Protein AF-A0A6V7IWK7-F1 (afdb_monomer_lite)

Radius of gyration: 13.28 Å; chains: 1; bounding box: 33×36×31 Å

pLDDT: mean 85.66, std 12.23, range [46.66, 95.75]

Organism: NCBI:txid1563983

Sequence (88 aa):
VRHLWFDGQLREIMAGDSWRKYQDNTGFMNLARVASLCNRAEWAPIDGPIPPLNKRKILGDASESALLKCMEILVKGGAQSFRRQYRK

Foldseek 3Di:
DQWDDWPNDIDGQPDDDPLDDPAPPPRVVVVLLCLLPVAPKDWDDDDDDDDPLVPTDIDHDPVSVVSQSSQQSNPDVGSVVNCVVDPD

Structure (mmCIF, N/CA/C/O backbone):
data_AF-A0A6V7IWK7-F1
#
_entry.id   AF-A0A6V7IWK7-F1
#
loop_
_atom_site.group_PDB
_atom_site.id
_atom_site.type_symbol
_atom_site.label_atom_id
_atom_site.label_alt_id
_atom_site.label_comp_id
_atom_site.label_asym_id
_atom_site.label_entity_id
_atom_site.label_seq_id
_atom_site.pdbx_PDB_ins_code
_atom_site.Cartn_x
_atom_site.Cartn_y
_atom_site.Cartn_z
_atom_site.occupancy
_atom_site.B_iso_or_equiv
_atom_site.auth_seq_id
_atom_site.auth_comp_id
_atom_site.auth_asym_id
_atom_site.auth_atom_id
_atom_site.pdbx_PDB_model_num
ATOM 1 N N . VAL A 1 1 ? -3.637 5.773 -5.710 1.00 84.56 1 VAL A N 1
ATOM 2 C CA . VAL A 1 1 ? -4.608 5.906 -4.598 1.00 84.56 1 VAL A CA 1
ATOM 3 C C . VAL A 1 1 ? -4.523 7.328 -4.077 1.00 84.56 1 VAL A C 1
ATOM 5 O O . VAL A 1 1 ? -3.413 7.764 -3.803 1.00 84.56 1 VAL A O 1
ATOM 8 N N . ARG A 1 2 ? -5.640 8.064 -4.012 1.00 85.56 2 ARG A N 1
ATOM 9 C CA . ARG A 1 2 ? -5.644 9.468 -3.554 1.00 85.56 2 ARG A CA 1
ATOM 10 C C . ARG A 1 2 ? -5.925 9.594 -2.056 1.00 85.56 2 ARG A C 1
ATOM 12 O O . ARG A 1 2 ? -5.221 10.338 -1.381 1.00 85.56 2 ARG A O 1
ATOM 19 N N . HIS A 1 3 ? -6.890 8.825 -1.555 1.00 88.25 3 HIS A N 1
ATOM 20 C CA . HIS A 1 3 ? -7.341 8.861 -0.165 1.00 88.25 3 HIS A CA 1
ATOM 21 C C . HIS A 1 3 ? -7.385 7.454 0.446 1.00 88.25 3 HIS A C 1
ATOM 23 O O . HIS A 1 3 ? -7.583 6.476 -0.277 1.00 88.25 3 HIS A O 1
ATOM 29 N N . LEU A 1 4 ? -7.231 7.368 1.768 1.00 89.31 4 LEU A N 1
ATOM 30 C CA . LEU A 1 4 ? -7.485 6.186 2.594 1.00 89.31 4 LEU A CA 1
ATOM 31 C C . LEU A 1 4 ? -8.511 6.540 3.662 1.00 89.31 4 LEU A C 1
ATOM 33 O O . LEU A 1 4 ? -8.516 7.659 4.167 1.00 89.31 4 LEU A O 1
ATOM 37 N N . TRP A 1 5 ? -9.319 5.567 4.055 1.00 90.38 5 TRP A N 1
ATOM 38 C CA . TRP A 1 5 ? -10.175 5.670 5.228 1.00 90.38 5 TRP A CA 1
ATOM 39 C C . TRP A 1 5 ? -9.753 4.602 6.229 1.00 90.38 5 TRP A C 1
ATOM 41 O O . TRP A 1 5 ? -9.791 3.414 5.914 1.00 90.38 5 TRP A O 1
ATOM 51 N N . PHE A 1 6 ? -9.364 5.013 7.432 1.00 90.12 6 PHE A N 1
ATOM 52 C CA . PHE A 1 6 ? -9.129 4.116 8.566 1.00 90.12 6 PHE A CA 1
ATOM 53 C C . PHE A 1 6 ? -9.251 4.895 9.878 1.00 90.12 6 PHE A C 1
ATOM 55 O O . PHE A 1 6 ? -9.151 6.121 9.881 1.00 90.12 6 PHE A O 1
ATOM 62 N N . ASP A 1 7 ? -9.521 4.200 10.984 1.00 90.25 7 ASP A N 1
ATOM 63 C CA . ASP A 1 7 ? -9.764 4.799 12.309 1.00 90.25 7 ASP A CA 1
ATOM 64 C C . ASP A 1 7 ? -10.832 5.911 12.308 1.00 90.25 7 ASP A C 1
ATOM 66 O O . ASP A 1 7 ? -10.726 6.903 13.024 1.00 90.25 7 ASP A O 1
ATOM 70 N N . GLY A 1 8 ? -11.851 5.784 11.450 1.00 90.19 8 GLY A N 1
ATOM 71 C CA . GLY A 1 8 ? -12.907 6.793 11.309 1.00 90.19 8 GLY A CA 1
ATOM 72 C C . GLY A 1 8 ? -12.453 8.121 10.687 1.00 90.19 8 GLY A C 1
ATOM 73 O O . GLY A 1 8 ? -13.200 9.092 10.741 1.00 90.19 8 GLY A O 1
ATOM 74 N N . GLN A 1 9 ? -11.253 8.187 10.099 1.00 88.62 9 GLN A N 1
ATOM 75 C CA . GLN A 1 9 ? -10.701 9.397 9.489 1.00 88.62 9 GLN A CA 1
ATOM 76 C C . GLN A 1 9 ? -10.371 9.186 8.008 1.00 88.62 9 GLN A C 1
ATOM 78 O O . GLN A 1 9 ? -9.760 8.187 7.619 1.00 88.62 9 GLN A O 1
ATOM 83 N N . LEU A 1 10 ? -10.730 10.175 7.184 1.00 88.50 10 LEU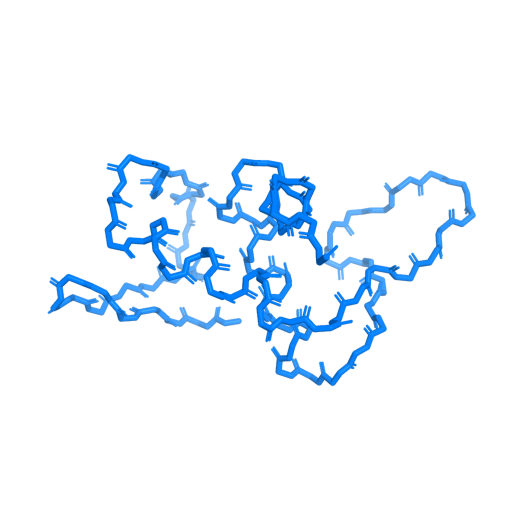 A N 1
ATOM 84 C CA . LEU A 1 10 ? -10.269 10.281 5.804 1.00 88.50 10 LEU A CA 1
ATOM 85 C C . LEU A 1 10 ? -8.856 10.877 5.795 1.00 88.50 10 LEU A C 1
ATOM 87 O O . LEU A 1 10 ? -8.624 11.948 6.352 1.00 88.50 10 LEU A O 1
ATOM 91 N N . ARG A 1 11 ? -7.911 10.195 5.150 1.00 85.12 11 ARG A N 1
ATOM 92 C CA . ARG A 1 11 ? -6.523 10.641 5.006 1.00 85.12 11 ARG A CA 1
ATOM 93 C C . ARG A 1 11 ? -6.146 10.762 3.543 1.00 85.12 11 ARG A C 1
ATOM 95 O O . ARG A 1 11 ? -6.381 9.846 2.759 1.00 85.12 11 ARG A O 1
ATOM 102 N N . GLU A 1 12 ? -5.517 11.867 3.179 1.00 84.50 12 GLU A N 1
ATOM 103 C CA . GLU A 1 12 ? -5.015 12.097 1.829 1.00 84.50 12 GLU A CA 1
ATOM 104 C C . GLU A 1 12 ? -3.545 11.671 1.726 1.00 84.50 12 GLU A C 1
ATOM 106 O O . GLU A 1 12 ? -2.734 11.975 2.596 1.00 84.50 12 GLU A O 1
ATOM 111 N N . ILE A 1 13 ? -3.204 10.914 0.680 1.00 77.06 13 ILE A N 1
ATOM 112 C CA . ILE A 1 13 ? -1.870 10.306 0.526 1.00 77.06 13 ILE A CA 1
ATOM 113 C C . ILE A 1 13 ? -0.976 11.129 -0.408 1.00 77.06 13 ILE A C 1
ATOM 115 O O . ILE A 1 13 ? 0.244 11.056 -0.338 1.00 77.06 13 ILE A O 1
ATOM 119 N N . MET A 1 14 ? -1.579 11.892 -1.322 1.00 59.97 14 MET A N 1
ATOM 120 C CA . MET A 1 14 ? -0.869 12.575 -2.409 1.00 59.97 14 MET A CA 1
ATOM 121 C C . MET A 1 14 ? -0.866 14.103 -2.237 1.00 59.97 14 MET A C 1
ATOM 123 O O . MET A 1 14 ? -0.933 14.831 -3.231 1.00 59.97 14 MET A O 1
ATOM 127 N N . ALA A 1 15 ? -0.845 14.586 -0.993 1.00 46.66 15 ALA A N 1
ATOM 128 C CA . ALA A 1 15 ? -0.816 16.005 -0.650 1.00 46.66 15 ALA A CA 1
ATOM 129 C C . ALA A 1 15 ? 0.389 16.308 0.260 1.00 46.66 15 ALA A C 1
ATOM 131 O O . ALA A 1 15 ? 0.288 16.271 1.481 1.00 46.66 15 ALA A O 1
ATOM 132 N N . GLY A 1 16 ? 1.536 16.608 -0.354 1.00 50.16 16 GLY A N 1
ATOM 133 C CA . GLY A 1 16 ? 2.657 17.284 0.310 1.00 50.16 16 GLY A CA 1
ATOM 134 C C . GLY A 1 16 ? 3.813 16.414 0.818 1.00 50.16 16 GLY A C 1
ATOM 135 O O . GLY A 1 16 ? 3.796 15.186 0.760 1.00 50.16 16 GLY A O 1
ATOM 136 N N . ASP A 1 17 ? 4.839 17.107 1.322 1.00 47.06 17 ASP A N 1
ATOM 137 C CA . ASP A 1 17 ? 6.140 16.584 1.772 1.00 47.06 17 ASP A CA 1
ATOM 138 C C . ASP A 1 17 ? 6.092 15.707 3.040 1.00 47.06 17 ASP A C 1
ATOM 140 O O . ASP A 1 17 ? 7.125 15.250 3.538 1.00 47.06 17 ASP A O 1
ATOM 144 N N . SER A 1 18 ? 4.904 15.396 3.562 1.00 50.97 18 SER A N 1
ATOM 145 C CA . SER A 1 18 ? 4.715 14.504 4.708 1.00 50.97 18 SER A CA 1
ATOM 146 C C . SER A 1 18 ? 4.705 13.029 4.282 1.00 50.97 18 SER A C 1
ATOM 148 O O . SER A 1 18 ? 3.787 12.273 4.595 1.00 50.97 18 SER A O 1
ATOM 150 N N . TRP A 1 19 ? 5.753 12.588 3.585 1.00 53.66 19 TRP A N 1
ATOM 151 C CA . TRP A 1 19 ? 5.954 11.208 3.106 1.00 53.66 19 TRP A CA 1
ATOM 152 C C . TRP A 1 19 ? 6.185 10.174 4.223 1.00 53.66 19 TRP A C 1
ATOM 154 O O . TRP A 1 19 ? 6.737 9.099 3.991 1.00 53.66 19 TRP A O 1
ATOM 164 N N . ARG A 1 20 ? 5.874 10.506 5.477 1.00 55.09 20 ARG A N 1
ATOM 165 C CA . ARG A 1 20 ? 6.426 9.810 6.635 1.00 55.09 20 ARG A CA 1
ATOM 166 C C . ARG A 1 20 ? 5.373 9.571 7.714 1.00 55.09 20 ARG A C 1
ATOM 168 O O . ARG A 1 20 ? 4.869 10.518 8.303 1.00 55.09 20 ARG A O 1
ATOM 175 N N . LYS A 1 21 ? 5.230 8.279 8.046 1.00 58.12 21 LYS A N 1
ATOM 176 C CA . LYS A 1 21 ? 4.798 7.698 9.337 1.00 58.12 21 LYS A CA 1
ATOM 177 C C . LYS A 1 21 ? 3.312 7.360 9.504 1.00 58.12 21 LYS A C 1
ATOM 179 O O . LYS A 1 21 ? 2.665 7.834 10.426 1.00 58.12 21 LYS A O 1
ATOM 184 N N . TYR A 1 22 ? 2.821 6.397 8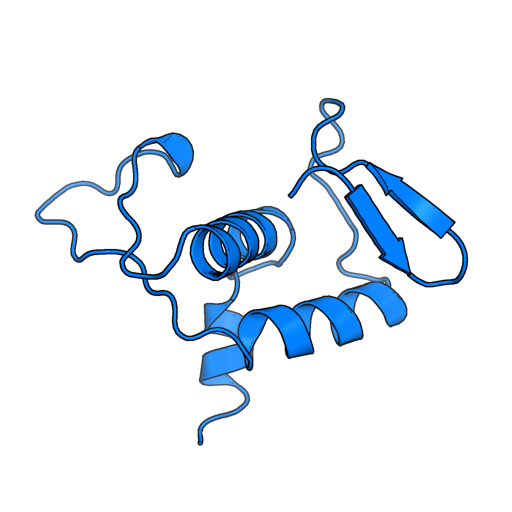.724 1.00 67.25 22 TYR A N 1
ATOM 185 C CA . TYR A 1 22 ? 1.727 5.532 9.202 1.00 67.25 22 TYR A CA 1
ATOM 186 C C . TYR A 1 22 ? 2.226 4.223 9.845 1.00 67.25 22 TYR A C 1
ATOM 188 O O . TYR A 1 22 ? 1.420 3.386 10.233 1.00 67.25 22 TYR A O 1
ATOM 196 N N . GLN A 1 23 ? 3.549 4.046 9.972 1.00 63.62 23 GLN A N 1
ATOM 197 C CA . GLN A 1 23 ? 4.185 2.804 10.441 1.00 63.62 23 GLN A CA 1
ATOM 198 C C . GLN A 1 23 ? 3.762 2.395 11.862 1.00 63.62 23 GLN A C 1
ATOM 200 O O . GLN A 1 23 ? 3.702 1.202 12.135 1.00 63.62 23 GLN A O 1
ATOM 205 N N . ASP A 1 24 ? 3.406 3.360 12.716 1.00 73.00 24 ASP A N 1
ATOM 206 C CA . ASP A 1 24 ? 3.022 3.113 14.115 1.00 73.00 24 ASP A CA 1
ATOM 207 C C . ASP A 1 24 ? 1.498 3.059 14.334 1.00 73.00 24 ASP A C 1
ATOM 209 O O . ASP A 1 24 ? 1.033 2.971 15.468 1.00 73.00 24 ASP A O 1
ATOM 213 N N . ASN A 1 25 ? 0.690 3.122 13.268 1.00 85.38 25 ASN A N 1
ATOM 214 C CA . ASN A 1 25 ? -0.765 3.056 13.380 1.00 85.38 25 ASN A CA 1
ATOM 215 C C . ASN A 1 25 ? -1.279 1.640 13.064 1.00 85.38 25 ASN A C 1
ATOM 217 O O . ASN A 1 25 ? -1.188 1.164 11.931 1.00 85.38 25 ASN A O 1
ATOM 221 N N . THR A 1 26 ? -1.887 0.990 14.059 1.00 90.31 26 THR A N 1
ATOM 222 C CA . THR A 1 26 ? -2.447 -0.365 13.936 1.00 90.31 26 THR A CA 1
ATOM 223 C C . THR A 1 26 ? -3.538 -0.474 12.867 1.00 90.31 26 THR A C 1
ATOM 225 O O . THR A 1 26 ? -3.544 -1.437 12.098 1.00 90.31 26 THR A O 1
ATOM 228 N N . GLY A 1 27 ? -4.443 0.506 12.778 1.00 90.81 27 GLY A N 1
ATOM 229 C CA . GLY A 1 27 ? -5.502 0.550 11.767 1.00 90.81 27 GLY A CA 1
ATOM 230 C C . GLY A 1 27 ? -4.938 0.592 10.347 1.00 90.81 27 GLY A C 1
ATOM 231 O O . GLY A 1 27 ? -5.337 -0.197 9.487 1.00 90.81 27 GLY A O 1
ATOM 232 N N . PHE A 1 28 ? -3.927 1.433 10.122 1.00 91.31 28 PHE A N 1
ATOM 233 C CA . PHE A 1 28 ? -3.203 1.475 8.855 1.00 91.31 28 PHE A CA 1
ATOM 234 C C . PHE A 1 28 ? -2.457 0.169 8.569 1.00 91.31 28 PHE A C 1
ATOM 236 O O . PHE A 1 28 ? -2.519 -0.329 7.448 1.00 91.31 28 PHE A O 1
ATOM 243 N N . MET A 1 29 ? -1.769 -0.412 9.554 1.00 91.38 29 MET A N 1
ATOM 244 C CA . MET A 1 29 ? -1.000 -1.644 9.349 1.00 91.38 29 MET A CA 1
ATOM 245 C C . MET A 1 29 ? -1.895 -2.833 8.979 1.00 91.38 29 MET A C 1
ATOM 247 O O . MET A 1 29 ? -1.524 -3.634 8.119 1.00 91.38 29 MET A O 1
ATOM 251 N N . ASN A 1 30 ? -3.099 -2.915 9.549 1.00 93.12 30 ASN A N 1
ATOM 252 C CA . ASN A 1 30 ? -4.100 -3.907 9.154 1.00 93.12 30 ASN A CA 1
ATOM 253 C C . ASN A 1 30 ? -4.574 -3.694 7.708 1.00 93.12 30 ASN A C 1
ATOM 255 O O . ASN A 1 30 ? -4.607 -4.647 6.926 1.00 93.12 30 ASN A O 1
ATOM 259 N N . LEU A 1 31 ? -4.874 -2.448 7.326 1.00 93.69 31 LEU A N 1
ATOM 260 C CA . LEU A 1 31 ? -5.234 -2.096 5.949 1.00 93.69 31 LEU A CA 1
ATOM 261 C C . LEU A 1 31 ? -4.103 -2.451 4.970 1.00 93.69 31 LEU A C 1
ATOM 263 O O . LEU A 1 31 ? -4.339 -3.076 3.937 1.00 93.69 31 LEU A O 1
ATOM 267 N N . ALA A 1 32 ? -2.866 -2.091 5.314 1.00 92.62 32 ALA A N 1
ATOM 268 C CA . ALA A 1 32 ? -1.682 -2.329 4.502 1.00 92.62 32 ALA A CA 1
ATOM 269 C C . ALA A 1 32 ? -1.402 -3.824 4.318 1.00 92.62 32 ALA A C 1
ATOM 271 O O . ALA A 1 32 ? -1.047 -4.256 3.217 1.00 92.62 32 ALA A O 1
ATOM 272 N N . ARG A 1 33 ? -1.620 -4.630 5.365 1.00 93.94 33 ARG A N 1
ATOM 273 C CA . ARG A 1 33 ? -1.537 -6.091 5.294 1.00 93.94 33 ARG A CA 1
ATOM 274 C C . ARG A 1 33 ? -2.524 -6.646 4.270 1.00 93.94 33 ARG A C 1
ATOM 276 O O . ARG A 1 33 ? -2.109 -7.392 3.386 1.00 93.94 33 ARG A O 1
ATOM 283 N N . VAL A 1 34 ? -3.800 -6.262 4.346 1.00 95.19 34 VAL A N 1
ATOM 284 C CA . VAL A 1 34 ? -4.830 -6.720 3.394 1.00 95.19 34 VAL A CA 1
ATOM 285 C C . VAL A 1 34 ? -4.498 -6.258 1.975 1.00 95.19 34 VAL A C 1
ATOM 287 O O . VAL A 1 34 ? -4.437 -7.081 1.068 1.00 95.19 34 VAL A O 1
ATOM 290 N N . ALA A 1 35 ? -4.185 -4.974 1.784 1.00 94.56 35 ALA A N 1
ATOM 291 C CA . ALA A 1 35 ? -3.841 -4.416 0.476 1.00 94.56 35 ALA A CA 1
ATOM 292 C C . ALA A 1 35 ? -2.592 -5.058 -0.158 1.00 94.56 35 ALA A C 1
ATOM 294 O O . ALA A 1 35 ? -2.467 -5.069 -1.380 1.00 94.56 35 ALA A O 1
ATOM 295 N N . SER A 1 36 ? -1.672 -5.592 0.652 1.00 94.50 36 SER A N 1
ATOM 296 C CA . SER A 1 36 ? -0.454 -6.261 0.173 1.00 94.50 36 SER A CA 1
ATOM 297 C C . SER A 1 36 ? -0.659 -7.749 -0.133 1.00 94.50 36 SER A C 1
ATOM 299 O O . SER A 1 36 ? -0.065 -8.261 -1.085 1.00 94.50 36 SER A O 1
ATOM 301 N N . LEU A 1 37 ? -1.473 -8.450 0.668 1.00 95.06 37 LEU A N 1
ATOM 302 C CA . LEU A 1 37 ? -1.723 -9.892 0.530 1.00 95.06 37 LEU A CA 1
ATOM 303 C C . LEU A 1 37 ? -2.838 -10.207 -0.475 1.00 95.06 37 LEU A C 1
ATOM 305 O O . LEU A 1 37 ? -2.730 -11.169 -1.234 1.00 95.06 37 LEU A O 1
ATOM 309 N N . CYS A 1 38 ? -3.885 -9.384 -0.523 1.00 95.19 38 CYS A N 1
ATOM 310 C CA . CYS A 1 38 ? -5.021 -9.525 -1.438 1.00 95.19 38 CYS A CA 1
ATOM 311 C C . CYS A 1 38 ? -4.785 -8.810 -2.777 1.00 95.19 38 CYS A C 1
ATOM 313 O O . CYS A 1 38 ? -5.721 -8.316 -3.394 1.00 95.19 38 CYS A O 1
ATOM 315 N N . ASN A 1 39 ? -3.530 -8.730 -3.209 1.00 94.88 39 ASN A N 1
ATOM 316 C CA . ASN A 1 39 ? -3.122 -8.057 -4.432 1.00 94.88 39 ASN A CA 1
ATOM 317 C C . ASN A 1 39 ? -2.156 -8.969 -5.189 1.00 94.88 39 ASN A C 1
ATOM 319 O O . ASN A 1 39 ? -1.164 -9.425 -4.614 1.00 94.88 39 ASN A O 1
ATOM 323 N N . ARG A 1 40 ? -2.455 -9.240 -6.460 1.00 94.44 40 ARG A N 1
ATOM 324 C CA . ARG A 1 40 ? -1.680 -10.099 -7.364 1.00 94.44 40 ARG A CA 1
ATOM 325 C C . ARG A 1 40 ? -0.745 -9.319 -8.282 1.00 94.44 40 ARG A C 1
ATOM 327 O O . ARG A 1 40 ? 0.033 -9.944 -8.991 1.00 94.44 40 ARG A O 1
ATOM 334 N N . ALA A 1 41 ? -0.790 -7.989 -8.264 1.00 95.75 41 ALA A N 1
ATOM 335 C CA . ALA A 1 41 ? 0.106 -7.177 -9.064 1.00 95.75 41 ALA A CA 1
ATOM 336 C C . ALA A 1 41 ? 1.561 -7.338 -8.607 1.00 95.75 41 ALA A C 1
ATOM 338 O O . ALA A 1 41 ? 1.870 -7.456 -7.409 1.00 95.75 41 ALA A O 1
ATOM 339 N N . GLU A 1 42 ? 2.459 -7.304 -9.584 1.00 94.00 42 GLU A N 1
ATOM 340 C CA . GLU A 1 42 ? 3.897 -7.457 -9.400 1.00 94.00 42 GLU A CA 1
ATOM 341 C C . GLU A 1 42 ? 4.664 -6.429 -10.225 1.00 94.00 42 GLU A C 1
ATOM 343 O O . GLU A 1 42 ? 4.220 -5.975 -11.279 1.00 94.00 42 GLU A O 1
ATOM 348 N N . TRP A 1 43 ? 5.842 -6.040 -9.746 1.00 93.31 43 TRP A N 1
ATOM 349 C CA . TRP A 1 43 ? 6.750 -5.223 -10.541 1.00 93.31 43 TRP A CA 1
ATOM 350 C C . TRP A 1 43 ? 7.245 -6.035 -11.735 1.00 93.31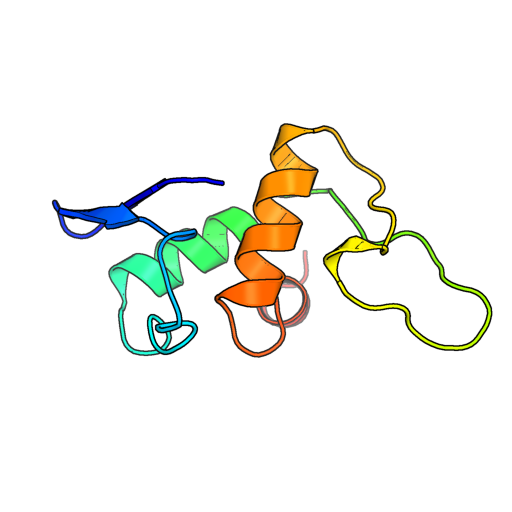 43 TRP A C 1
ATOM 352 O O . TRP A 1 43 ? 7.651 -7.184 -11.574 1.00 93.31 43 TRP A O 1
ATOM 362 N N . ALA A 1 44 ? 7.227 -5.438 -12.925 1.00 93.25 44 ALA A N 1
ATOM 363 C CA . ALA A 1 44 ? 7.842 -6.069 -14.082 1.00 93.25 44 ALA A CA 1
ATOM 364 C C . ALA A 1 44 ? 9.348 -6.261 -13.822 1.00 93.25 44 ALA A C 1
ATOM 366 O O . ALA A 1 44 ? 9.958 -5.394 -13.181 1.00 93.25 44 ALA A O 1
ATOM 367 N N . PRO A 1 45 ? 9.952 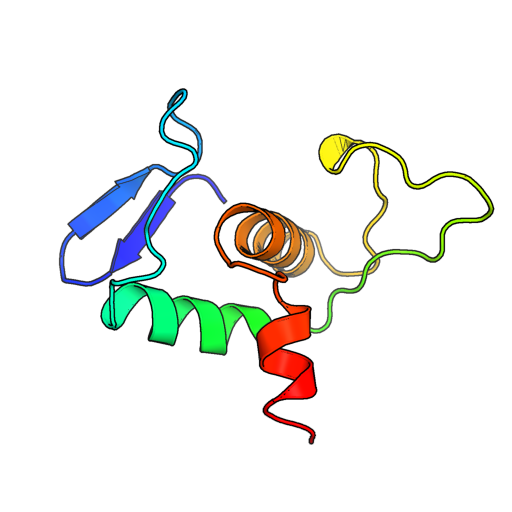-7.356 -14.315 1.00 91.31 45 PRO A N 1
ATOM 368 C CA . PRO A 1 45 ? 11.395 -7.530 -14.247 1.00 91.31 45 PRO A CA 1
ATOM 369 C C . PRO A 1 45 ? 12.091 -6.356 -14.945 1.00 91.31 45 PRO A C 1
ATOM 371 O O . PRO A 1 45 ? 11.600 -5.827 -15.945 1.00 91.31 45 PRO A O 1
ATOM 374 N N . ILE A 1 46 ? 13.205 -5.917 -14.367 1.00 89.38 46 ILE A N 1
ATOM 375 C CA . ILE A 1 46 ? 14.004 -4.801 -14.868 1.00 89.38 46 ILE A CA 1
ATOM 376 C C . ILE A 1 46 ? 15.390 -5.340 -15.181 1.00 89.38 46 ILE A C 1
ATOM 378 O O . ILE A 1 46 ? 16.071 -5.840 -14.286 1.00 89.38 46 ILE A O 1
ATOM 382 N N . ASP A 1 47 ? 15.810 -5.171 -16.429 1.00 84.19 47 ASP A N 1
ATOM 383 C CA . ASP A 1 47 ? 17.179 -5.433 -16.846 1.00 84.19 47 ASP A CA 1
ATOM 384 C C . ASP A 1 47 ? 18.019 -4.172 -16.603 1.00 84.19 47 ASP A C 1
ATOM 386 O O . ASP A 1 47 ? 17.784 -3.118 -17.198 1.00 84.19 47 ASP A O 1
ATOM 390 N N . GLY A 1 48 ? 18.991 -4.259 -15.693 1.00 85.56 48 GLY A N 1
ATOM 391 C CA . GLY A 1 48 ? 19.906 -3.158 -15.380 1.00 85.56 48 GLY A CA 1
ATOM 392 C C . GLY A 1 48 ? 19.480 -2.288 -14.183 1.00 85.56 48 GLY A C 1
ATOM 393 O O . GLY A 1 48 ? 18.919 -2.799 -13.211 1.00 85.56 48 GLY A O 1
ATOM 394 N N . PRO A 1 49 ? 19.822 -0.983 -14.173 1.00 86.56 49 PRO A N 1
ATOM 395 C CA . PRO A 1 49 ? 19.658 -0.138 -12.995 1.00 86.56 49 PRO A CA 1
ATOM 396 C C . PRO A 1 49 ? 18.184 0.106 -12.677 1.00 86.56 49 PRO A C 1
ATOM 398 O O . PRO A 1 49 ? 17.372 0.407 -13.550 1.00 86.56 49 PRO A O 1
ATOM 401 N N . ILE A 1 50 ? 17.847 0.028 -11.391 1.00 85.75 50 ILE A N 1
ATOM 402 C CA . ILE A 1 50 ? 16.475 0.171 -10.909 1.00 85.75 50 ILE A CA 1
ATOM 403 C C . ILE A 1 50 ? 15.997 1.623 -11.135 1.00 85.75 50 ILE A C 1
ATOM 405 O O . ILE A 1 50 ? 16.513 2.538 -10.487 1.00 85.75 50 ILE A O 1
ATOM 409 N N . PRO A 1 51 ? 14.984 1.870 -11.990 1.00 86.00 51 PRO A N 1
ATOM 410 C CA . PRO A 1 51 ? 14.492 3.214 -12.247 1.00 86.00 51 PRO A CA 1
ATOM 411 C C . PRO A 1 51 ? 13.667 3.745 -11.059 1.00 86.00 51 PRO A C 1
ATOM 413 O O . PRO A 1 51 ? 13.218 2.969 -10.197 1.00 86.00 51 PRO A O 1
ATOM 416 N N . PRO A 1 52 ? 13.423 5.069 -11.002 1.00 85.75 52 PRO A N 1
ATOM 417 C CA . PRO A 1 52 ? 12.568 5.659 -9.978 1.00 85.75 52 PRO A CA 1
ATOM 418 C C . PRO A 1 52 ? 11.155 5.065 -10.036 1.00 85.75 52 PRO A C 1
ATOM 420 O O . PRO A 1 52 ? 10.672 4.657 -11.094 1.00 85.75 52 PRO A O 1
ATOM 423 N N . LEU A 1 53 ? 10.485 5.009 -8.880 1.00 82.31 53 LEU A N 1
ATOM 424 C CA . LEU A 1 53 ? 9.230 4.273 -8.684 1.00 82.31 53 LEU A CA 1
ATOM 425 C C . LEU A 1 53 ? 8.127 4.647 -9.691 1.00 82.31 53 LEU A C 1
ATOM 427 O O . LEU A 1 53 ? 7.374 3.789 -10.147 1.00 82.31 53 LEU A O 1
ATOM 431 N N . ASN A 1 54 ? 8.055 5.922 -10.074 1.00 81.38 54 ASN A N 1
ATOM 432 C CA . ASN A 1 54 ? 7.092 6.436 -11.048 1.00 81.38 54 ASN A CA 1
ATOM 433 C C . ASN A 1 54 ? 7.310 5.908 -12.478 1.00 81.38 54 ASN A C 1
ATOM 435 O O . ASN A 1 54 ? 6.353 5.868 -13.246 1.00 81.38 54 ASN A O 1
ATOM 439 N N . LYS A 1 55 ? 8.533 5.488 -12.823 1.00 85.69 55 LYS A N 1
ATOM 440 C CA . LYS A 1 55 ? 8.901 4.940 -14.138 1.00 85.69 55 LYS A CA 1
ATOM 441 C C . LYS A 1 55 ? 8.891 3.410 -14.185 1.00 85.69 55 LYS A C 1
ATOM 443 O O . LYS A 1 55 ? 9.049 2.837 -15.258 1.00 85.69 55 LYS A O 1
ATOM 448 N N . ARG A 1 56 ? 8.714 2.735 -13.046 1.00 89.50 56 ARG A N 1
ATOM 449 C CA . ARG A 1 56 ? 8.648 1.270 -12.997 1.00 89.50 56 ARG A CA 1
ATOM 450 C C . ARG A 1 56 ? 7.323 0.763 -13.569 1.00 89.50 56 ARG A C 1
ATOM 452 O O . ARG A 1 56 ? 6.251 1.287 -13.250 1.00 89.50 56 ARG A O 1
ATOM 459 N N . LYS A 1 57 ? 7.408 -0.290 -14.383 1.00 92.12 57 LYS A N 1
ATOM 460 C CA . LYS A 1 57 ? 6.251 -0.995 -14.942 1.00 92.12 57 LYS A CA 1
ATOM 461 C C . LYS A 1 57 ? 5.713 -2.006 -13.926 1.00 92.12 57 LYS A C 1
ATOM 463 O O . LYS A 1 57 ? 6.487 -2.662 -13.233 1.00 92.12 57 LYS A O 1
ATOM 468 N N . ILE A 1 58 ? 4.390 -2.118 -13.847 1.00 94.62 58 ILE A N 1
ATOM 469 C CA . ILE A 1 58 ? 3.683 -3.097 -13.013 1.00 94.62 58 ILE A CA 1
ATOM 470 C C . ILE A 1 58 ? 2.883 -4.011 -13.933 1.00 94.62 58 ILE A C 1
ATOM 472 O O . ILE A 1 58 ? 2.308 -3.551 -14.920 1.00 94.62 58 ILE A O 1
ATOM 476 N N . LEU A 1 59 ? 2.889 -5.298 -13.612 1.00 95.62 59 LEU A N 1
ATOM 477 C CA . LEU A 1 59 ? 2.067 -6.338 -14.204 1.00 95.62 59 LEU A CA 1
ATOM 478 C C . LEU A 1 59 ? 0.856 -6.537 -13.285 1.00 95.62 59 LEU A C 1
ATOM 480 O O . LEU A 1 59 ? 1.018 -6.962 -12.145 1.00 95.62 59 LEU A O 1
ATOM 484 N N . GLY A 1 60 ? -0.338 -6.181 -13.747 1.00 93.06 60 GLY A N 1
ATOM 485 C CA . GLY A 1 60 ? -1.575 -6.246 -12.965 1.00 93.06 60 GLY A CA 1
ATOM 486 C C . GLY A 1 60 ? -2.643 -5.326 -13.547 1.00 93.06 60 GLY A C 1
ATOM 487 O O . GLY A 1 60 ? -2.357 -4.546 -14.460 1.00 93.06 60 GLY A O 1
ATOM 488 N N . ASP A 1 61 ? -3.868 -5.395 -13.027 1.00 95.06 61 ASP A N 1
ATOM 489 C CA . ASP A 1 61 ? -4.902 -4.429 -13.401 1.00 95.06 61 ASP A CA 1
ATOM 490 C C . ASP A 1 61 ? -4.569 -3.030 -12.843 1.00 95.06 61 ASP A C 1
ATOM 492 O O . ASP A 1 61 ? -3.671 -2.848 -12.009 1.00 95.06 61 ASP A O 1
ATOM 496 N N . ALA A 1 62 ? -5.285 -2.009 -13.312 1.00 92.56 62 ALA A N 1
ATOM 497 C CA . ALA A 1 62 ? -5.047 -0.630 -12.895 1.00 92.56 62 ALA A CA 1
ATOM 498 C C . ALA A 1 62 ? -5.220 -0.433 -11.374 1.00 92.56 62 ALA A C 1
ATOM 500 O O . ALA A 1 62 ? -4.469 0.331 -10.759 1.00 92.56 62 ALA A O 1
ATOM 501 N N . SER A 1 63 ? -6.175 -1.139 -10.766 1.00 93.44 63 SER A N 1
ATOM 502 C CA . SER A 1 63 ? -6.547 -1.008 -9.356 1.00 93.44 63 SER A CA 1
ATOM 503 C C . SER A 1 63 ? -5.500 -1.650 -8.448 1.00 93.44 63 SER A C 1
ATOM 505 O O . SER A 1 63 ? -4.966 -0.985 -7.554 1.00 93.44 63 SER A O 1
ATOM 507 N N . GLU A 1 64 ? -5.132 -2.907 -8.711 1.00 94.31 64 GLU A N 1
ATOM 508 C CA . GLU A 1 64 ? -4.074 -3.613 -7.986 1.00 94.31 64 GLU A CA 1
ATOM 509 C C . GLU A 1 64 ? -2.721 -2.918 -8.174 1.00 94.31 64 GLU A C 1
ATOM 511 O O . GLU A 1 64 ? -1.965 -2.760 -7.210 1.00 94.31 64 GLU A O 1
ATOM 516 N N . SER A 1 65 ? -2.438 -2.400 -9.373 1.00 94.00 65 SER A N 1
ATOM 517 C CA . SER A 1 65 ? -1.218 -1.630 -9.639 1.00 94.00 65 SER A CA 1
ATOM 518 C C . SER A 1 65 ? -1.151 -0.341 -8.821 1.00 94.00 65 SER A C 1
ATOM 520 O O . SER A 1 65 ? -0.098 0.012 -8.280 1.00 94.00 65 SER A O 1
ATOM 522 N N . ALA A 1 66 ? -2.271 0.377 -8.700 1.00 91.81 66 ALA A N 1
ATOM 523 C CA . ALA A 1 66 ? -2.342 1.589 -7.893 1.00 91.81 66 ALA A CA 1
ATOM 524 C C . ALA A 1 66 ? -2.131 1.292 -6.400 1.00 91.81 66 ALA A C 1
ATOM 526 O O . ALA A 1 66 ? -1.445 2.064 -5.722 1.00 91.81 66 ALA A O 1
ATOM 527 N N . LEU A 1 67 ? -2.690 0.186 -5.897 1.00 93.44 67 LEU A N 1
ATOM 528 C CA . LEU A 1 67 ? -2.483 -0.277 -4.524 1.00 93.44 67 LEU A CA 1
ATOM 529 C C . LEU A 1 67 ? -1.028 -0.693 -4.282 1.00 93.44 67 LEU A C 1
ATOM 531 O O . LEU A 1 67 ? -0.451 -0.280 -3.278 1.00 93.44 67 LEU A O 1
ATOM 535 N N . LEU A 1 68 ? -0.404 -1.418 -5.216 1.00 94.00 68 LEU A N 1
ATOM 536 C CA . LEU A 1 68 ? 0.998 -1.829 -5.105 1.00 94.00 68 LEU A CA 1
ATOM 537 C C . LEU A 1 68 ? 1.926 -0.612 -4.997 1.00 94.00 68 LEU A C 1
ATOM 539 O O . LEU A 1 68 ? 2.747 -0.548 -4.084 1.00 94.00 68 LEU A O 1
ATOM 543 N N . LYS A 1 69 ? 1.744 0.397 -5.864 1.00 90.81 69 LYS A N 1
ATOM 544 C CA . LYS A 1 69 ? 2.489 1.670 -5.776 1.00 90.81 69 LYS A CA 1
ATOM 545 C C . LYS A 1 69 ? 2.277 2.365 -4.437 1.00 90.81 69 LYS A C 1
ATOM 547 O O . LYS A 1 69 ? 3.223 2.883 -3.857 1.00 90.81 69 LYS A O 1
ATOM 552 N N . CYS A 1 70 ? 1.037 2.388 -3.954 1.00 90.06 70 CYS A N 1
ATOM 553 C CA . CYS A 1 70 ? 0.694 3.021 -2.688 1.00 90.06 70 CYS A CA 1
ATOM 554 C C . CYS A 1 70 ? 1.389 2.333 -1.502 1.00 90.06 70 CYS A C 1
ATOM 556 O O . CYS A 1 70 ? 1.980 3.015 -0.668 1.00 90.06 70 CYS A O 1
ATOM 558 N N . MET A 1 71 ? 1.384 0.999 -1.452 1.00 91.38 71 MET A N 1
ATOM 559 C CA . MET A 1 71 ? 2.046 0.248 -0.383 1.00 91.38 71 MET A CA 1
ATOM 560 C C . MET A 1 71 ? 3.568 0.377 -0.440 1.00 91.38 71 MET A C 1
ATOM 562 O O . MET A 1 71 ? 4.198 0.486 0.606 1.00 91.38 71 MET A O 1
ATOM 566 N N . GLU A 1 72 ? 4.160 0.431 -1.636 1.00 90.00 72 GLU A N 1
ATOM 567 C CA . GLU A 1 72 ? 5.604 0.652 -1.806 1.00 90.00 72 GLU A CA 1
ATOM 568 C C . GLU A 1 72 ? 6.068 1.996 -1.224 1.00 90.00 72 GLU A C 1
ATOM 570 O O . GLU A 1 72 ? 7.185 2.114 -0.730 1.00 90.00 72 GLU A O 1
ATOM 575 N N . ILE A 1 73 ? 5.196 3.004 -1.259 1.00 86.56 73 ILE A N 1
ATOM 576 C CA . ILE A 1 73 ? 5.468 4.335 -0.714 1.00 86.56 73 ILE A CA 1
ATOM 577 C C . ILE A 1 73 ? 5.251 4.368 0.803 1.00 86.56 73 ILE A C 1
ATOM 579 O O . ILE A 1 73 ? 6.063 4.931 1.534 1.00 86.56 73 ILE A O 1
ATOM 583 N N . LEU A 1 74 ? 4.134 3.816 1.283 1.00 86.38 74 LEU A N 1
ATOM 584 C CA . LEU A 1 74 ? 3.689 4.021 2.665 1.00 86.38 74 LEU A CA 1
ATOM 585 C C . LEU A 1 74 ? 4.259 3.012 3.666 1.00 86.38 74 LEU A C 1
ATOM 587 O O . LEU A 1 74 ? 4.349 3.313 4.859 1.00 86.38 74 LEU A O 1
ATOM 591 N N . VAL A 1 75 ? 4.635 1.819 3.204 1.00 86.81 75 VAL A N 1
ATOM 592 C CA . VAL A 1 75 ? 5.089 0.714 4.054 1.00 86.81 75 VAL A CA 1
ATOM 593 C C . VAL A 1 75 ? 6.595 0.542 3.916 1.00 86.81 75 VAL A C 1
ATOM 595 O O . VAL A 1 75 ? 7.131 0.417 2.816 1.00 86.81 75 VAL A O 1
ATOM 598 N N . LYS A 1 76 ? 7.302 0.453 5.047 1.00 84.44 76 LYS A N 1
ATOM 599 C CA . LYS A 1 76 ? 8.729 0.116 5.046 1.00 84.44 76 LYS A CA 1
ATOM 600 C C . LYS A 1 76 ? 8.932 -1.287 4.460 1.00 84.44 76 LYS A C 1
ATOM 602 O O . LYS A 1 76 ? 8.444 -2.269 5.013 1.00 84.44 76 LYS A O 1
ATOM 607 N N . GLY A 1 77 ? 9.676 -1.376 3.358 1.00 85.38 77 GLY A N 1
ATOM 608 C CA . GLY A 1 77 ? 9.894 -2.635 2.635 1.00 85.38 77 GLY A CA 1
ATOM 609 C C . GLY A 1 77 ? 8.741 -3.046 1.710 1.00 85.38 77 GLY A C 1
ATOM 610 O O . GLY A 1 77 ? 8.772 -4.158 1.177 1.00 85.38 77 GLY A O 1
ATOM 611 N N . GLY A 1 78 ? 7.748 -2.169 1.527 1.00 89.06 78 GLY A N 1
ATOM 612 C CA . GLY A 1 78 ? 6.666 -2.323 0.5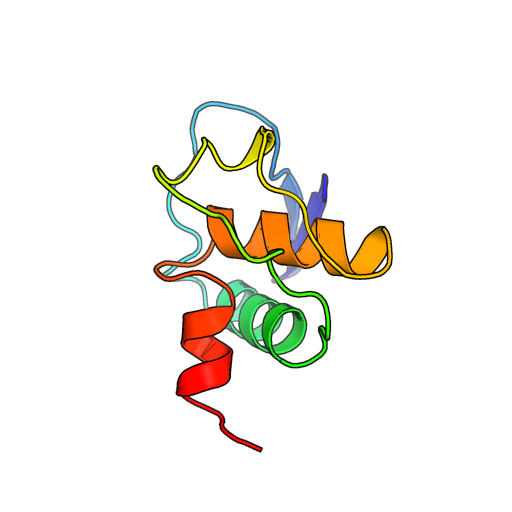60 1.00 89.06 78 GLY A CA 1
ATOM 613 C C . GLY A 1 78 ? 5.763 -3.533 0.793 1.00 89.06 78 GLY A C 1
ATOM 614 O O . GLY A 1 78 ? 5.783 -4.184 1.842 1.00 89.06 78 GLY A O 1
ATOM 615 N N . ALA A 1 79 ? 4.976 -3.868 -0.231 1.00 91.88 79 ALA A N 1
ATOM 616 C CA . ALA A 1 79 ? 4.052 -5.005 -0.185 1.00 91.88 79 ALA A CA 1
ATOM 617 C C . ALA A 1 79 ? 4.778 -6.352 0.008 1.00 91.88 79 ALA A C 1
ATOM 619 O O . ALA A 1 79 ? 4.247 -7.276 0.628 1.00 91.88 79 ALA A O 1
ATOM 620 N N . GLN A 1 80 ? 6.023 -6.455 -0.472 1.00 91.69 80 GLN A N 1
ATOM 621 C CA . GLN A 1 80 ? 6.842 -7.661 -0.331 1.00 91.69 80 GLN A CA 1
ATOM 622 C C . GLN A 1 80 ? 7.227 -7.973 1.120 1.00 91.69 80 GLN A C 1
ATOM 624 O O . GLN A 1 80 ? 7.519 -9.125 1.440 1.00 91.69 80 GLN A O 1
ATOM 629 N N . SER A 1 81 ? 7.215 -6.981 2.015 1.00 91.88 81 SER A N 1
ATOM 630 C CA . SER A 1 81 ? 7.403 -7.213 3.450 1.00 91.88 81 SER A CA 1
ATOM 631 C C . SER A 1 81 ? 6.327 -8.162 3.997 1.00 91.88 81 SER A C 1
ATOM 633 O O . SER A 1 81 ? 6.641 -9.222 4.539 1.00 91.88 81 SER A O 1
ATOM 635 N N . PHE A 1 82 ? 5.054 -7.857 3.727 1.00 93.00 82 PHE A N 1
ATOM 636 C CA . PHE A 1 82 ? 3.929 -8.691 4.149 1.00 93.00 82 PHE A CA 1
ATOM 637 C C . PHE A 1 82 ? 3.882 -10.033 3.414 1.00 93.00 82 PHE A C 1
ATOM 639 O O . PHE A 1 82 ? 3.674 -11.063 4.049 1.00 93.00 82 PHE A O 1
ATOM 646 N N . ARG A 1 83 ? 4.109 -10.049 2.092 1.00 93.88 83 ARG A N 1
ATOM 647 C CA . ARG A 1 83 ? 4.060 -11.290 1.294 1.00 93.88 83 ARG A C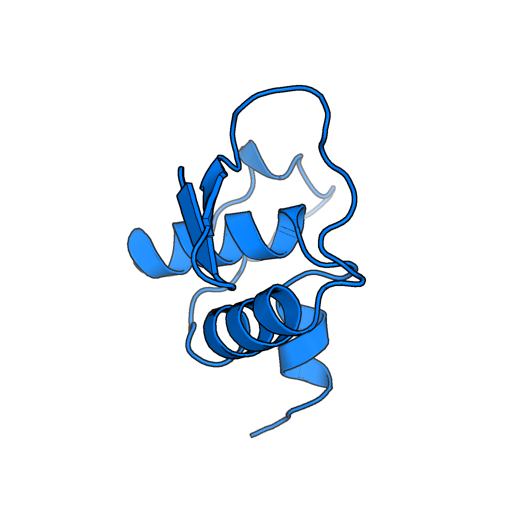A 1
ATOM 648 C C . ARG A 1 83 ? 5.116 -12.316 1.724 1.00 93.88 83 ARG A C 1
ATOM 650 O O . ARG A 1 83 ? 4.844 -13.511 1.696 1.00 93.88 83 ARG A O 1
ATOM 657 N N . ARG A 1 84 ? 6.305 -11.869 2.149 1.00 92.81 84 ARG A N 1
ATOM 658 C CA . ARG A 1 84 ? 7.348 -12.765 2.684 1.00 92.81 84 ARG A CA 1
ATOM 659 C C . ARG A 1 84 ? 7.010 -13.292 4.074 1.00 92.81 84 ARG A C 1
ATOM 661 O O . ARG A 1 84 ? 7.283 -14.454 4.353 1.00 92.81 84 ARG A O 1
ATOM 668 N N . GLN A 1 85 ? 6.430 -12.447 4.925 1.00 92.31 85 GLN A N 1
ATOM 669 C CA . GLN A 1 85 ? 6.036 -12.830 6.280 1.00 92.31 85 GLN A CA 1
ATOM 670 C C . GLN A 1 85 ? 4.887 -13.848 6.280 1.00 92.31 85 GLN A C 1
ATOM 672 O O . GLN A 1 85 ? 4.884 -14.767 7.093 1.00 92.31 85 GLN A O 1
ATOM 677 N N . TYR A 1 86 ? 3.933 -13.699 5.361 1.00 88.88 86 TYR A N 1
ATOM 678 C CA . TYR A 1 86 ? 2.768 -14.573 5.232 1.00 88.88 86 TYR A CA 1
ATOM 679 C C . TYR A 1 86 ? 2.814 -15.321 3.898 1.00 88.88 86 TYR A C 1
ATOM 681 O O . TYR A 1 86 ? 2.103 -14.973 2.953 1.00 88.88 86 TYR A O 1
ATOM 689 N N . ARG A 1 87 ? 3.677 -16.342 3.814 1.00 80.44 87 ARG A N 1
ATOM 690 C CA . ARG A 1 87 ? 3.680 -17.255 2.663 1.00 80.44 87 ARG A CA 1
ATOM 691 C C . ARG A 1 87 ? 2.360 -18.028 2.610 1.00 80.44 87 ARG A C 1
ATOM 693 O O . ARG A 1 87 ? 1.825 -18.402 3.650 1.00 80.44 87 ARG A O 1
ATOM 700 N N . LYS A 1 88 ? 1.859 -18.214 1.387 1.00 62.47 88 LYS A N 1
ATOM 701 C CA . LYS A 1 88 ? 0.744 -19.120 1.092 1.00 62.47 88 LYS A CA 1
ATOM 702 C C . LYS A 1 88 ? 1.104 -20.557 1.440 1.00 62.47 88 LYS A C 1
ATOM 704 O O . LYS A 1 88 ? 2.300 -20.899 1.274 1.00 62.47 88 LYS A O 1
#

Secondary structure (DSSP, 8-state):
--EEEETTEEEESSSSS-----TT-HHHHHHHHHHHHS---EEPP-SSS---GGG--EES-HHHHHHHHHHHHHSTTHHHHHHHHS--

InterPro domains:
  IPR023299 P-type ATPase, cytoplasmic domain N [G3DSA:3.40.1110.10] (1-88)
  IPR023299 P-type ATPase, cytoplasmic domain N [SSF81660] (1-75)